Protein AF-A0AA37UWX6-F1 (afdb_monomer_lite)

Foldseek 3Di:
DDKDFDFPDPDLPDDPPDDPVRVCVSRVVRGPDMDDDDDDDDD

Organism: NCBI:txid1930061

InterPro domains:
  IPR036610 PEBP-like superfamily [G3DSA:3.90.280.10] (1-43)

Radius of gyration: 12.76 Å; chains: 1; bounding box: 20×19×39 Å

Secondary structure (DSSP, 8-state):
-EEEEEESSS-----TT--HHHHHHHHHTTEEEEEEE------

Structure (mmCIF, N/CA/C/O backbone):
data_AF-A0AA37UWX6-F1
#
_entry.id   AF-A0AA37UWX6-F1
#
loop_
_atom_site.group_PDB
_atom_site.id
_atom_site.type_symbol
_atom_site.label_atom_id
_atom_site.label_alt_id
_atom_site.label_comp_id
_atom_site.label_asym_id
_atom_site.label_entity_id
_atom_site.label_seq_id
_atom_site.pdbx_PDB_ins_code
_atom_site.Cartn_x
_atom_site.Cartn_y
_atom_site.Cartn_z
_atom_site.occupancy
_atom_site.B_iso_or_equiv
_atom_site.auth_seq_id
_atom_site.auth_comp_id
_atom_site.auth_asym_id
_atom_site.auth_atom_id
_atom_site.pdbx_PDB_model_num
ATOM 1 N N . MET A 1 1 ? -1.095 1.023 12.751 1.00 90.25 1 MET A N 1
ATOM 2 C CA . MET A 1 1 ? -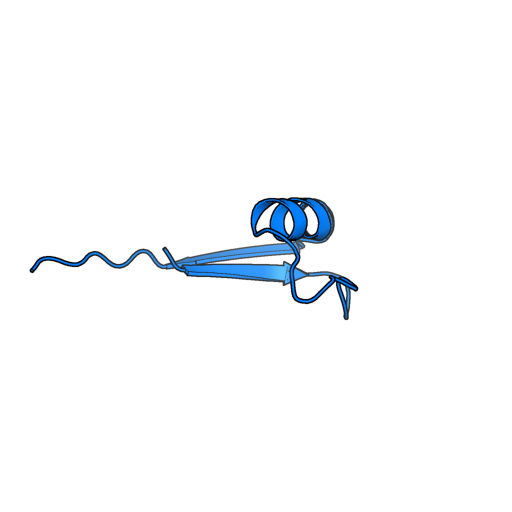1.500 1.637 11.469 1.00 90.25 1 MET A CA 1
ATOM 3 C C . MET A 1 1 ? -1.384 0.572 10.402 1.00 90.25 1 MET A C 1
ATOM 5 O O . MET A 1 1 ? -0.349 -0.074 10.327 1.00 90.25 1 MET A O 1
ATOM 9 N N . PHE A 1 2 ? -2.437 0.375 9.627 1.00 97.38 2 PHE A N 1
ATOM 10 C CA . PHE A 1 2 ? -2.454 -0.480 8.449 1.00 97.38 2 PHE A CA 1
ATOM 11 C C . PHE A 1 2 ? -2.359 0.420 7.223 1.00 97.38 2 PHE A C 1
ATOM 13 O O . PHE A 1 2 ? -3.022 1.456 7.180 1.00 97.38 2 PHE A O 1
ATOM 20 N N . ALA A 1 3 ? -1.533 0.052 6.251 1.00 97.81 3 ALA A N 1
ATOM 21 C CA . ALA A 1 3 ? -1.388 0.789 5.004 1.00 97.81 3 ALA A CA 1
ATOM 22 C C . ALA A 1 3 ? -1.478 -0.180 3.826 1.00 97.81 3 ALA A C 1
ATOM 24 O O . ALA A 1 3 ? -0.886 -1.255 3.864 1.00 97.81 3 ALA A O 1
ATOM 25 N N . VAL A 1 4 ? -2.200 0.225 2.785 1.00 97.88 4 VAL A N 1
ATOM 26 C CA . VAL A 1 4 ? -2.315 -0.499 1.516 1.00 97.88 4 VAL A CA 1
ATOM 27 C C . VAL A 1 4 ? -1.869 0.443 0.406 1.00 97.88 4 VAL A C 1
ATOM 29 O O . VAL A 1 4 ? -2.323 1.588 0.356 1.00 97.88 4 VAL A O 1
ATOM 32 N N . HIS A 1 5 ? -0.975 -0.031 -0.459 1.00 98.38 5 HIS A N 1
ATOM 33 C CA . HIS A 1 5 ? -0.466 0.704 -1.615 1.00 98.38 5 HIS A CA 1
ATOM 34 C C . HIS A 1 5 ? -0.936 -0.018 -2.879 1.00 98.38 5 HIS A C 1
ATOM 36 O O . HIS A 1 5 ? -0.708 -1.217 -3.017 1.00 98.38 5 HIS A O 1
ATOM 42 N N . ALA A 1 6 ? -1.613 0.695 -3.776 1.00 98.56 6 ALA A N 1
ATOM 43 C CA . ALA A 1 6 ? -1.910 0.196 -5.113 1.00 98.56 6 ALA A CA 1
ATOM 44 C C . ALA A 1 6 ? -0.668 0.407 -5.980 1.00 98.56 6 ALA A C 1
ATOM 46 O O . ALA A 1 6 ? -0.199 1.542 -6.093 1.00 98.56 6 ALA A O 1
ATOM 47 N N . LEU A 1 7 ? -0.133 -0.671 -6.549 1.00 98.44 7 LEU A N 1
ATOM 48 C CA . LEU A 1 7 ? 1.089 -0.652 -7.348 1.00 98.44 7 LEU A CA 1
ATOM 49 C C . LEU A 1 7 ? 0.759 -0.828 -8.832 1.00 98.44 7 LEU A C 1
ATOM 51 O O . LEU A 1 7 ? -0.213 -1.495 -9.175 1.00 98.44 7 LEU A O 1
ATOM 55 N N . ASP A 1 8 ? 1.569 -0.240 -9.706 1.00 98.38 8 ASP A N 1
ATOM 56 C CA . ASP A 1 8 ? 1.467 -0.371 -11.168 1.00 98.38 8 ASP A CA 1
ATOM 57 C C . ASP A 1 8 ? 2.301 -1.542 -11.730 1.00 98.38 8 ASP A C 1
ATOM 59 O O . ASP A 1 8 ? 2.686 -1.540 -12.900 1.00 98.38 8 ASP A O 1
ATOM 63 N N . VAL A 1 9 ? 2.637 -2.512 -10.880 1.00 98.12 9 VAL A N 1
ATOM 64 C CA . VAL A 1 9 ? 3.381 -3.730 -11.221 1.00 98.12 9 VAL A CA 1
ATOM 65 C C . VAL A 1 9 ? 2.728 -4.934 -10.571 1.00 98.12 9 VAL A C 1
ATOM 67 O O . VAL A 1 9 ? 2.180 -4.827 -9.474 1.00 98.12 9 VAL A O 1
ATOM 70 N N . ASP A 1 10 ? 2.849 -6.084 -11.226 1.00 97.81 10 ASP A N 1
ATOM 71 C CA . ASP A 1 10 ? 2.281 -7.340 -10.734 1.00 97.81 10 ASP A CA 1
ATOM 72 C C . ASP A 1 10 ? 3.102 -7.952 -9.583 1.00 97.81 10 ASP A C 1
ATOM 74 O O . ASP A 1 10 ? 2.546 -8.591 -8.692 1.00 97.81 10 ASP A O 1
ATOM 78 N N . THR A 1 11 ? 4.425 -7.746 -9.576 1.00 96.50 11 THR A N 1
ATOM 79 C CA . THR A 1 11 ? 5.360 -8.258 -8.558 1.00 96.50 11 THR A CA 1
ATOM 80 C C . THR A 1 11 ? 6.430 -7.218 -8.221 1.00 96.50 11 THR A C 1
ATOM 82 O O . THR A 1 11 ? 6.788 -6.384 -9.051 1.00 96.50 11 THR A O 1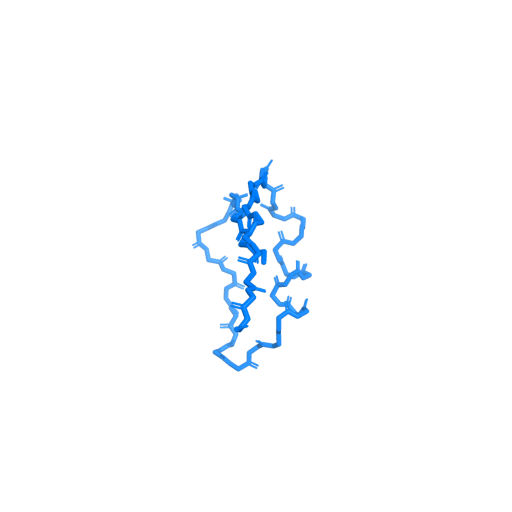
ATOM 85 N N . LEU A 1 12 ? 6.936 -7.267 -6.984 1.00 95.38 12 LEU A N 1
ATOM 86 C CA . LEU A 1 12 ? 8.083 -6.475 -6.524 1.00 95.38 12 LEU A CA 1
ATOM 87 C C . LEU A 1 12 ? 9.396 -7.278 -6.492 1.00 95.38 12 LEU A C 1
ATOM 89 O O . LEU A 1 12 ? 10.433 -6.688 -6.204 1.00 95.38 12 LEU A O 1
ATOM 93 N N . ASP A 1 13 ? 9.342 -8.595 -6.738 1.00 95.81 13 ASP A N 1
ATOM 94 C CA . ASP A 1 13 ? 10.489 -9.523 -6.733 1.00 95.81 13 ASP A CA 1
ATOM 95 C C . ASP A 1 13 ? 11.394 -9.386 -5.496 1.00 95.81 13 ASP A C 1
ATOM 97 O O . ASP A 1 13 ? 12.621 -9.322 -5.573 1.00 95.81 13 ASP A O 1
ATOM 101 N N . LEU A 1 14 ? 10.757 -9.314 -4.326 1.00 96.00 14 LEU A N 1
ATOM 102 C CA . LEU A 1 14 ? 11.428 -9.182 -3.037 1.00 96.00 14 LEU A CA 1
ATOM 103 C C . LEU A 1 14 ? 11.856 -10.548 -2.495 1.00 96.00 14 LEU A C 1
ATOM 105 O O . LEU A 1 14 ? 11.120 -11.530 -2.592 1.00 96.00 14 LEU A O 1
ATOM 109 N N . ASP A 1 15 ? 13.018 -10.576 -1.849 1.00 96.81 15 ASP A N 1
ATOM 110 C CA . ASP A 1 15 ? 13.438 -11.698 -1.011 1.00 96.81 15 ASP A CA 1
ATOM 111 C C . ASP A 1 15 ? 12.485 -11.852 0.199 1.00 96.81 15 ASP A C 1
ATOM 113 O O . ASP A 1 15 ? 12.043 -10.831 0.746 1.00 96.81 15 ASP A O 1
ATOM 117 N N . PRO A 1 16 ? 12.144 -13.082 0.638 1.00 96.50 16 PRO A N 1
ATOM 118 C CA . PRO A 1 16 ? 11.265 -13.299 1.791 1.00 96.50 16 PRO A CA 1
ATOM 119 C C . PRO A 1 16 ? 11.774 -12.665 3.095 1.00 96.50 16 PRO A C 1
ATOM 121 O O . PRO A 1 16 ? 10.955 -12.321 3.948 1.00 96.50 16 PRO A O 1
ATOM 124 N N . ASP A 1 17 ? 13.086 -12.463 3.236 1.00 97.75 17 ASP A N 1
ATOM 125 C CA . ASP A 1 17 ? 13.712 -11.853 4.412 1.00 97.75 17 ASP A CA 1
ATOM 126 C C . ASP A 1 17 ? 13.951 -10.335 4.245 1.00 97.75 17 ASP A C 1
ATOM 128 O O . ASP A 1 17 ? 14.615 -9.696 5.070 1.00 97.75 17 ASP A O 1
ATOM 132 N N . ALA A 1 18 ? 13.412 -9.713 3.186 1.00 97.81 18 ALA A N 1
ATOM 133 C CA . ALA A 1 18 ? 13.565 -8.282 2.940 1.00 97.81 18 ALA A CA 1
ATOM 134 C C . ALA A 1 18 ? 13.023 -7.431 4.104 1.00 97.81 18 ALA A C 1
ATOM 136 O O . ALA A 1 18 ? 11.884 -7.569 4.554 1.00 97.81 18 ALA A O 1
ATOM 137 N N . SER A 1 19 ? 13.832 -6.469 4.562 1.00 98.19 19 SER A N 1
ATOM 138 C CA . SER A 1 19 ? 13.408 -5.544 5.619 1.00 98.19 19 SER A CA 1
ATOM 139 C C . SER A 1 19 ? 12.214 -4.680 5.178 1.00 98.19 19 SER A C 1
ATOM 141 O O . SER A 1 19 ? 12.134 -4.303 4.004 1.00 98.19 19 SER A O 1
ATOM 143 N N . PRO A 1 20 ? 11.342 -4.236 6.103 1.00 97.12 20 PRO A N 1
ATOM 144 C CA . PRO A 1 20 ? 10.222 -3.354 5.766 1.00 97.12 20 PRO A CA 1
ATOM 145 C C . PRO A 1 20 ? 10.641 -2.068 5.039 1.00 97.12 20 PRO A C 1
ATOM 147 O O . PRO A 1 20 ? 9.930 -1.588 4.158 1.00 97.12 20 PRO A O 1
ATOM 150 N N . THR A 1 21 ? 11.815 -1.523 5.372 1.00 97.81 21 THR A N 1
ATOM 151 C CA . THR A 1 21 ? 12.378 -0.346 4.701 1.00 97.81 21 THR A CA 1
ATOM 152 C C . THR A 1 21 ? 12.715 -0.645 3.243 1.00 97.81 21 THR A C 1
ATOM 154 O O . THR A 1 21 ? 12.375 0.153 2.373 1.00 97.81 21 THR A O 1
ATOM 157 N N . ALA A 1 22 ? 13.332 -1.798 2.959 1.00 97.88 22 ALA A N 1
ATOM 158 C CA . ALA A 1 22 ? 13.622 -2.214 1.588 1.00 97.88 22 ALA A CA 1
ATOM 159 C C . ALA A 1 22 ? 12.328 -2.354 0.773 1.00 97.88 22 ALA A C 1
ATOM 161 O O . ALA A 1 22 ? 12.226 -1.759 -0.295 1.00 97.88 22 ALA A O 1
ATOM 162 N N . VAL A 1 23 ? 11.303 -3.021 1.320 1.00 97.69 23 VAL A N 1
ATOM 163 C CA . VAL A 1 23 ? 9.978 -3.138 0.678 1.00 97.69 23 VAL A CA 1
ATOM 164 C C . VAL A 1 23 ? 9.388 -1.762 0.353 1.00 97.69 23 VAL A C 1
ATOM 166 O O . VAL A 1 23 ? 8.930 -1.527 -0.767 1.00 97.69 23 VAL A O 1
ATOM 169 N N . ALA A 1 24 ? 9.431 -0.834 1.315 1.00 97.25 24 ALA A N 1
ATOM 170 C CA . ALA A 1 24 ? 8.895 0.511 1.139 1.00 97.25 24 ALA A CA 1
ATOM 171 C C . ALA A 1 24 ? 9.611 1.281 0.020 1.00 97.25 24 ALA A C 1
ATOM 173 O O . ALA A 1 24 ? 8.947 1.912 -0.800 1.00 97.25 24 ALA A O 1
ATOM 174 N N . PHE A 1 25 ? 10.944 1.214 -0.045 1.00 97.06 25 PHE A N 1
ATOM 175 C CA . PHE A 1 25 ? 11.709 1.894 -1.092 1.00 97.06 25 PHE A CA 1
ATOM 176 C C . PHE A 1 25 ? 11.537 1.250 -2.469 1.00 97.06 25 PHE A C 1
ATOM 178 O O . PHE A 1 25 ? 11.423 1.982 -3.451 1.00 97.06 25 PHE A O 1
ATOM 185 N N . THR A 1 26 ? 11.445 -0.080 -2.553 1.00 97.56 26 THR A N 1
ATOM 186 C CA . THR A 1 26 ? 11.183 -0.779 -3.821 1.00 97.56 26 THR A CA 1
ATOM 187 C C . THR A 1 26 ? 9.820 -0.388 -4.404 1.00 97.56 26 THR A C 1
ATOM 189 O O . THR A 1 26 ? 9.706 -0.146 -5.603 1.00 97.56 26 THR A O 1
ATOM 192 N N . GLY A 1 27 ? 8.784 -0.264 -3.566 1.00 97.62 27 GLY A N 1
ATOM 193 C CA . GLY A 1 27 ? 7.430 0.101 -4.006 1.00 97.62 27 GLY A CA 1
ATOM 194 C C . GLY A 1 27 ? 7.159 1.606 -4.158 1.00 97.62 27 GLY A C 1
ATOM 195 O O . GLY A 1 27 ? 6.136 1.981 -4.737 1.00 97.62 27 GLY A O 1
ATOM 196 N N . LEU A 1 28 ? 8.037 2.485 -3.656 1.00 97.50 28 LEU A N 1
ATOM 197 C CA . LEU A 1 28 ? 7.754 3.922 -3.511 1.00 97.50 28 LEU A CA 1
ATOM 198 C C . LEU A 1 28 ? 7.368 4.594 -4.836 1.00 97.50 28 LEU A C 1
ATOM 200 O O . LEU A 1 28 ? 6.332 5.248 -4.920 1.00 97.50 28 LEU A O 1
ATOM 204 N N . PHE A 1 29 ? 8.174 4.399 -5.880 1.00 96.12 29 PHE A N 1
ATOM 205 C CA . PHE A 1 29 ? 7.942 4.996 -7.202 1.00 96.12 29 PHE A CA 1
ATOM 206 C C . PHE A 1 29 ? 6.982 4.186 -8.085 1.00 96.12 29 PHE A C 1
ATOM 208 O O . PHE A 1 29 ? 6.691 4.598 -9.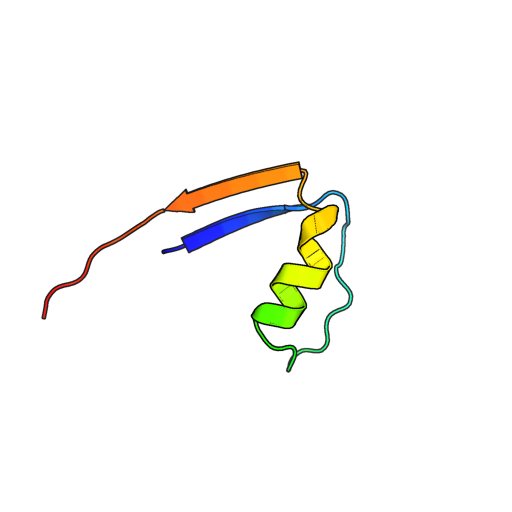202 1.00 96.12 29 PHE A O 1
ATOM 215 N N . ARG A 1 30 ? 6.498 3.043 -7.589 1.00 97.62 30 ARG A N 1
ATOM 216 C CA . ARG A 1 30 ? 5.485 2.193 -8.237 1.00 97.62 30 ARG A CA 1
ATOM 217 C C . ARG A 1 30 ? 4.088 2.404 -7.642 1.00 97.62 30 ARG A C 1
ATOM 219 O O . ARG A 1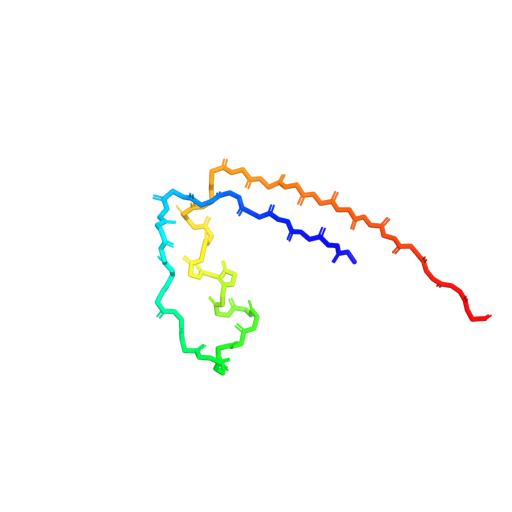 30 ? 3.117 1.812 -8.097 1.00 97.62 30 ARG A O 1
ATOM 226 N N . THR A 1 31 ? 3.971 3.230 -6.600 1.00 98.38 31 THR A N 1
ATOM 227 C CA . THR A 1 31 ? 2.705 3.473 -5.904 1.00 98.38 31 THR A CA 1
ATOM 228 C C . THR A 1 31 ? 1.831 4.448 -6.687 1.00 98.38 31 THR A C 1
ATOM 230 O O . THR A 1 31 ? 2.149 5.630 -6.796 1.00 98.38 31 THR A O 1
ATOM 233 N N . LEU A 1 32 ? 0.676 3.972 -7.146 1.00 98.38 32 LEU A N 1
ATOM 234 C CA . LEU A 1 32 ? -0.373 4.786 -7.762 1.00 98.38 32 LEU A CA 1
ATOM 235 C C . LEU A 1 32 ? -1.252 5.482 -6.718 1.00 98.38 32 LEU A C 1
ATOM 237 O O . LEU A 1 32 ? -1.651 6.631 -6.893 1.00 98.38 32 LEU A O 1
ATOM 241 N N . ALA A 1 33 ? -1.577 4.780 -5.630 1.00 98.44 33 ALA A N 1
ATOM 242 C CA . ALA A 1 33 ? -2.435 5.288 -4.563 1.00 98.44 33 ALA A CA 1
ATOM 243 C C . ALA A 1 33 ? -2.128 4.610 -3.223 1.00 98.44 33 ALA A C 1
ATOM 245 O O . ALA A 1 33 ? -1.596 3.500 -3.182 1.00 98.44 33 ALA A O 1
ATOM 246 N N . ARG A 1 34 ? -2.511 5.259 -2.115 1.00 98.25 34 ARG A N 1
ATOM 247 C CA . ARG A 1 34 ? -2.348 4.722 -0.758 1.00 98.25 34 ARG A CA 1
ATOM 248 C C . ARG A 1 34 ? -3.580 4.978 0.101 1.00 98.25 34 ARG A C 1
ATOM 250 O O . ARG A 1 34 ? -4.052 6.109 0.179 1.00 98.25 34 ARG A O 1
ATOM 257 N N . ALA A 1 35 ? -4.022 3.950 0.819 1.00 98.56 35 ALA A N 1
ATOM 258 C CA . ALA A 1 35 ? -5.035 4.045 1.866 1.00 98.56 35 ALA A CA 1
ATOM 259 C C . ALA A 1 35 ? -4.453 3.602 3.212 1.00 98.56 35 ALA A C 1
ATOM 261 O O . ALA 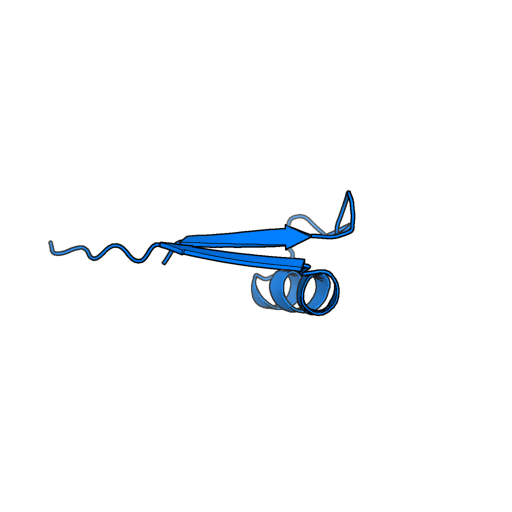A 1 35 ? -3.586 2.728 3.269 1.00 98.56 35 ALA A O 1
ATOM 262 N N . THR A 1 36 ? -4.917 4.210 4.305 1.00 98.56 36 THR A N 1
ATOM 263 C CA . THR A 1 36 ? -4.403 3.931 5.652 1.00 98.56 36 THR A CA 1
ATOM 264 C C . THR A 1 36 ? -5.529 3.838 6.675 1.00 98.56 36 THR A C 1
ATOM 266 O O . THR A 1 36 ? -6.453 4.646 6.630 1.00 98.56 36 THR A O 1
ATOM 269 N N . LEU A 1 37 ? -5.414 2.914 7.631 1.00 98.44 37 LEU A N 1
ATOM 270 C CA . LEU A 1 37 ? -6.325 2.762 8.768 1.00 98.44 37 LEU A CA 1
ATOM 271 C C . LEU A 1 37 ? -5.534 2.749 10.081 1.00 98.44 37 LEU A C 1
ATOM 273 O O . LEU A 1 37 ? -4.632 1.930 10.276 1.00 98.44 37 LEU A O 1
ATOM 277 N N . THR A 1 38 ? -5.875 3.640 11.010 1.00 98.25 38 THR A N 1
ATOM 278 C CA . THR A 1 38 ? -5.201 3.745 12.312 1.00 98.25 38 THR A CA 1
ATOM 279 C C . THR A 1 38 ? -6.140 3.297 13.421 1.00 98.25 38 THR A C 1
ATOM 281 O O . THR A 1 38 ? -7.124 3.967 13.708 1.00 98.25 38 THR A O 1
ATOM 284 N N . ALA A 1 39 ? -5.815 2.167 14.046 1.00 97.62 39 ALA A N 1
ATOM 285 C CA . ALA A 1 39 ? -6.469 1.685 15.256 1.00 97.62 39 ALA A CA 1
ATOM 286 C C . ALA A 1 39 ? -5.617 2.023 16.488 1.00 97.62 39 ALA A C 1
ATOM 288 O O . ALA A 1 39 ? -4.385 2.046 16.404 1.00 97.62 39 ALA A O 1
ATOM 289 N N . THR A 1 40 ? -6.276 2.258 17.619 1.00 97.75 40 THR A N 1
ATOM 290 C CA . THR A 1 40 ? -5.648 2.401 18.936 1.00 97.75 40 THR A CA 1
ATOM 291 C C . THR A 1 40 ? -5.917 1.152 19.774 1.00 97.75 40 THR A C 1
ATOM 293 O O . THR A 1 40 ? -6.878 0.423 19.534 1.00 97.75 40 THR A O 1
ATOM 296 N N . TYR A 1 41 ? -5.048 0.885 20.746 1.00 96.69 41 TYR A N 1
ATOM 297 C CA . TYR A 1 41 ? -5.205 -0.211 21.697 1.00 96.69 41 TYR A CA 1
ATOM 298 C C . TYR A 1 41 ? -4.818 0.273 23.095 1.0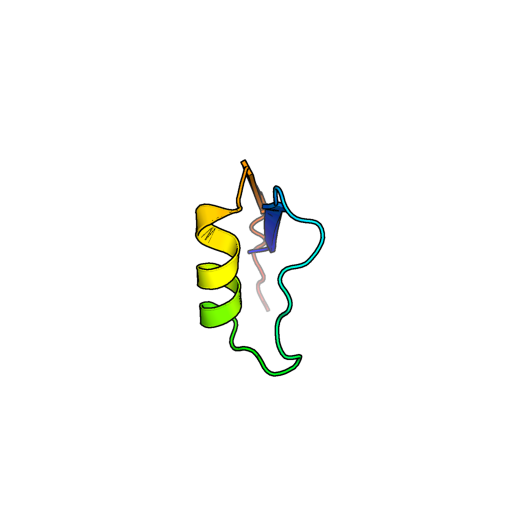0 96.69 41 TYR A C 1
ATOM 300 O O . TYR A 1 41 ? -3.832 0.995 23.243 1.00 96.69 41 TYR A O 1
ATOM 308 N N . GLN A 1 42 ? -5.581 -0.140 24.106 1.00 96.19 42 GLN A N 1
ATOM 309 C CA . GLN A 1 42 ? -5.279 0.060 25.522 1.00 96.19 42 GLN A CA 1
ATOM 310 C C . GLN A 1 42 ? -5.405 -1.291 26.232 1.00 96.19 42 GLN A C 1
ATOM 312 O O . GLN A 1 42 ? -6.300 -2.068 25.902 1.00 96.19 42 GLN A O 1
ATOM 317 N N . ARG A 1 43 ? -4.488 -1.568 27.164 1.00 93.69 43 ARG A N 1
ATOM 318 C CA . ARG A 1 43 ? -4.470 -2.802 27.956 1.00 93.69 43 ARG A CA 1
ATOM 319 C C . ARG A 1 43 ? -5.366 -2.698 29.183 1.00 93.69 43 ARG A C 1
ATOM 321 O O . ARG A 1 43 ? -5.368 -1.610 29.799 1.00 93.69 43 ARG A O 1
#

Sequence (43 aa):
MFAVHALDVDTLDLDPDASPTAVAFTGLFRTLARATLTATYQR

pLDDT: mean 97.31, std 1.48, range [90.25, 98.56]